Protein AF-A0A6P0WYE2-F1 (afdb_monomer)

Structure (mmCIF, N/CA/C/O backbone):
data_AF-A0A6P0WYE2-F1
#
_entry.id   AF-A0A6P0WYE2-F1
#
loop_
_atom_site.group_PDB
_atom_site.id
_atom_site.type_symbol
_atom_site.label_atom_id
_atom_site.label_alt_id
_atom_site.label_comp_id
_atom_site.label_asym_id
_atom_site.label_entity_id
_atom_site.label_seq_id
_atom_site.pdbx_PDB_ins_code
_atom_site.Cartn_x
_atom_site.Cartn_y
_atom_site.Cartn_z
_atom_site.occ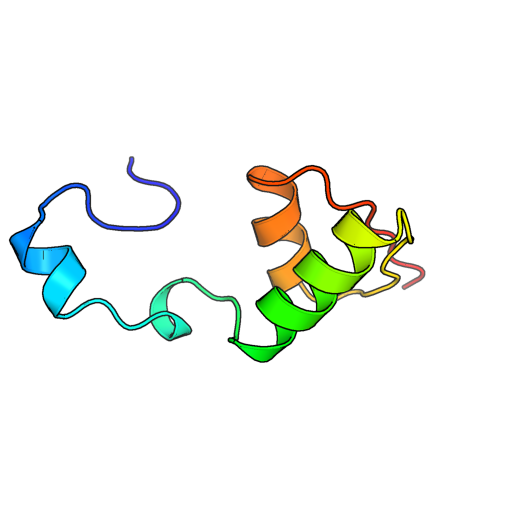upancy
_atom_site.B_iso_or_equiv
_atom_site.auth_seq_id
_atom_site.auth_comp_id
_atom_site.auth_asym_id
_atom_site.auth_atom_id
_atom_site.pdbx_PDB_model_num
ATOM 1 N N . MET A 1 1 ? 2.733 1.581 23.445 1.00 41.12 1 MET A N 1
ATOM 2 C CA . MET A 1 1 ? 2.956 2.530 22.332 1.00 41.12 1 MET A CA 1
ATOM 3 C C . MET A 1 1 ? 1.729 2.523 21.442 1.00 41.12 1 MET A C 1
ATOM 5 O O . MET A 1 1 ? 1.184 1.451 21.224 1.00 41.12 1 MET A O 1
ATOM 9 N N . ALA A 1 2 ?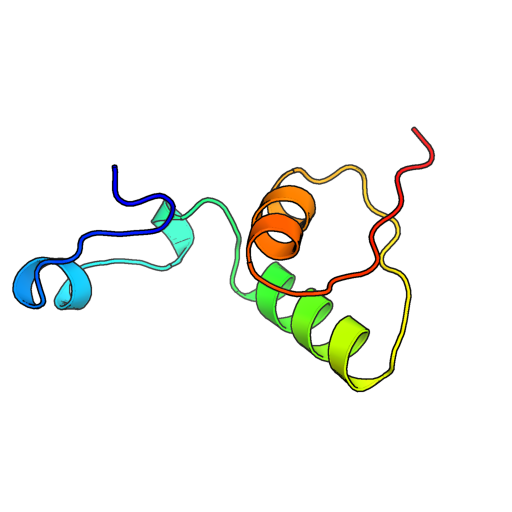 1.236 3.686 21.023 1.00 52.62 2 ALA A N 1
ATOM 10 C CA . ALA A 1 2 ? 0.161 3.764 20.040 1.00 52.62 2 ALA A CA 1
ATOM 11 C C . ALA A 1 2 ? 0.813 4.063 18.688 1.00 52.62 2 ALA A C 1
ATOM 13 O O . ALA A 1 2 ? 1.390 5.132 18.523 1.00 52.62 2 ALA A O 1
ATOM 14 N N . THR A 1 3 ? 0.827 3.074 17.795 1.00 63.88 3 THR A N 1
ATOM 15 C CA . THR A 1 3 ? 1.676 3.076 16.593 1.00 63.88 3 THR A CA 1
ATOM 16 C C . THR A 1 3 ? 1.242 4.121 15.563 1.00 63.88 3 THR A C 1
ATOM 18 O O . THR A 1 3 ? 2.090 4.684 14.888 1.00 63.88 3 THR A O 1
ATOM 21 N N . PHE A 1 4 ? -0.050 4.463 15.509 1.00 61.91 4 PHE A N 1
ATOM 22 C CA . PHE A 1 4 ? -0.609 5.366 14.494 1.00 61.91 4 PHE A CA 1
ATOM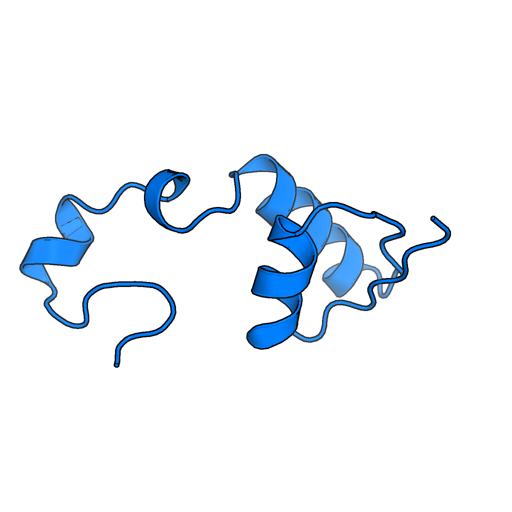 23 C C . PHE A 1 4 ? -1.643 6.344 15.070 1.00 61.91 4 PHE A C 1
ATOM 25 O O . PHE A 1 4 ? -2.630 6.669 14.433 1.00 61.91 4 PHE A O 1
ATOM 32 N N . GLY A 1 5 ? -1.478 6.803 16.311 1.00 60.38 5 GLY A N 1
ATOM 33 C CA . GLY A 1 5 ? -2.312 7.891 16.834 1.00 60.38 5 GLY A CA 1
ATOM 34 C C . GLY A 1 5 ? -2.726 7.750 18.295 1.00 60.38 5 GLY A C 1
ATOM 35 O O . GLY A 1 5 ? -2.626 6.678 18.894 1.00 60.38 5 GLY A O 1
ATOM 36 N N . PRO A 1 6 ? -3.166 8.851 18.919 1.00 58.50 6 PRO A N 1
ATOM 37 C CA . PRO A 1 6 ? -3.484 8.873 20.337 1.00 58.50 6 PRO A CA 1
ATOM 38 C C . PRO A 1 6 ? -4.778 8.100 20.642 1.00 58.50 6 PRO A C 1
ATOM 40 O O . PRO A 1 6 ? -5.811 8.328 20.023 1.00 58.50 6 PRO A O 1
ATOM 43 N N . LYS A 1 7 ? -4.748 7.230 21.665 1.00 59.31 7 LYS A N 1
ATOM 44 C CA . LYS A 1 7 ? -5.936 6.501 22.165 1.00 59.31 7 LYS A CA 1
ATOM 45 C C . LYS A 1 7 ? -6.990 7.418 22.811 1.00 59.31 7 LYS A C 1
ATOM 47 O O . LYS A 1 7 ? -8.148 7.029 22.949 1.00 59.31 7 LYS A O 1
ATOM 52 N N . ASP A 1 8 ? -6.598 8.627 23.214 1.00 61.72 8 ASP A N 1
ATOM 53 C CA . ASP A 1 8 ? -7.481 9.597 23.863 1.00 61.72 8 ASP A CA 1
ATOM 54 C C . ASP A 1 8 ? -8.395 10.290 22.839 1.00 61.72 8 ASP A C 1
ATOM 56 O O . ASP A 1 8 ? -7.929 11.036 21.974 1.00 61.72 8 ASP A O 1
ATOM 60 N N . LYS A 1 9 ? -9.717 10.134 22.997 1.00 55.03 9 LYS A N 1
ATOM 61 C CA . LYS A 1 9 ? -10.751 10.733 22.122 1.00 55.03 9 LYS A CA 1
ATOM 62 C C . LYS A 1 9 ? -10.632 12.254 21.947 1.00 55.03 9 LYS A C 1
ATOM 64 O O . LYS A 1 9 ? -10.967 12.779 20.891 1.00 55.03 9 LYS A O 1
ATOM 69 N N . ILE A 1 10 ? -10.139 12.968 22.962 1.00 56.19 10 ILE A N 1
ATOM 70 C CA . ILE A 1 10 ? -9.943 14.428 22.908 1.00 56.19 10 ILE A CA 1
ATOM 71 C C . ILE A 1 10 ? -8.794 14.794 21.955 1.00 56.19 10 ILE A C 1
ATOM 73 O O . ILE A 1 10 ? -8.870 15.805 21.263 1.00 56.19 10 ILE A O 1
ATOM 77 N N . LYS A 1 11 ? -7.753 13.955 21.871 1.00 56.06 11 LYS A N 1
ATOM 78 C CA . LYS A 1 11 ? -6.598 14.180 20.992 1.00 56.06 11 LYS A CA 1
ATOM 79 C C . LYS A 1 11 ? -6.902 13.811 19.540 1.00 56.06 11 LYS A C 1
ATOM 81 O O . LYS A 1 11 ? -6.3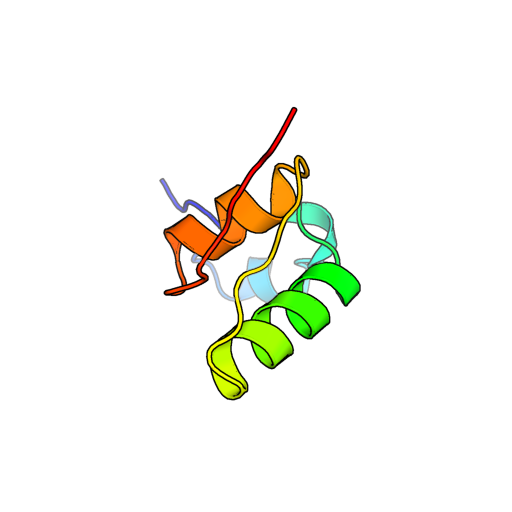89 14.482 18.657 1.00 56.06 11 LYS A O 1
ATOM 86 N N . LEU A 1 12 ? -7.784 12.832 19.303 1.00 58.69 12 LEU A N 1
ATOM 87 C CA . LEU A 1 12 ? -8.307 12.477 17.973 1.00 58.69 12 LEU A CA 1
ATOM 88 C C . LEU A 1 12 ? -9.020 13.650 17.280 1.00 58.69 12 LEU A C 1
ATOM 90 O O . LEU A 1 12 ? -8.870 13.825 16.078 1.00 58.69 12 LEU A O 1
ATOM 94 N N . ARG A 1 13 ? -9.751 14.491 18.028 1.00 56.84 13 ARG A N 1
ATOM 95 C CA . ARG A 1 13 ? -10.511 15.619 17.453 1.00 56.84 13 ARG A CA 1
ATOM 96 C C . ARG A 1 13 ? -9.628 16.698 16.813 1.00 56.84 13 ARG A C 1
ATOM 98 O O . ARG A 1 13 ? -10.084 17.389 15.912 1.00 56.84 13 ARG A O 1
ATOM 105 N N . ASN A 1 14 ? -8.384 16.830 17.270 1.00 58.47 14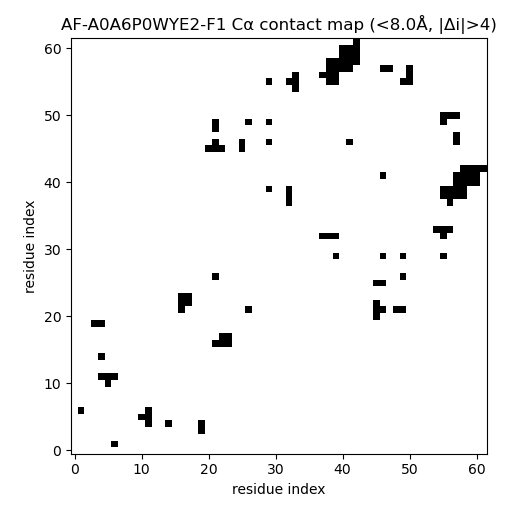 ASN A N 1
ATOM 106 C CA . ASN A 1 14 ? -7.406 17.774 16.723 1.00 58.47 14 ASN A CA 1
ATOM 107 C C . ASN A 1 14 ? -6.290 17.055 15.942 1.00 58.47 14 ASN A C 1
ATOM 109 O O . ASN A 1 14 ? -5.251 17.652 15.661 1.00 58.47 14 ASN A O 1
ATOM 113 N N . PHE A 1 15 ? -6.460 15.764 15.645 1.00 63.50 15 PHE A N 1
ATOM 114 C CA . PHE A 1 15 ? -5.444 14.961 14.981 1.00 63.50 15 PHE A CA 1
ATOM 115 C C . PHE A 1 15 ? -5.608 15.076 13.465 1.00 63.50 15 PHE A C 1
ATOM 117 O O . PHE A 1 15 ? -6.597 14.619 12.901 1.00 63.50 15 PHE A O 1
ATOM 124 N N . ASN A 1 16 ? -4.645 15.727 12.816 1.00 63.72 16 ASN A N 1
ATOM 125 C CA . ASN A 1 16 ? -4.582 15.812 11.363 1.00 63.72 16 ASN A CA 1
ATOM 126 C C . ASN A 1 16 ? -3.933 14.533 10.809 1.00 63.72 16 ASN A C 1
ATOM 128 O O . ASN A 1 16 ? -2.889 14.115 11.316 1.00 63.72 16 ASN A O 1
ATOM 132 N N . LEU A 1 17 ? -4.536 13.949 9.769 1.00 63.00 17 LEU A N 1
ATOM 133 C CA . LEU A 1 17 ? -4.029 12.774 9.051 1.00 63.00 17 LEU A CA 1
ATOM 134 C C . LEU A 1 17 ? -2.575 12.956 8.580 1.00 63.00 17 LEU A C 1
ATOM 136 O O . LEU A 1 17 ? -1.776 12.031 8.669 1.00 63.00 17 LEU A O 1
ATOM 140 N N . GLN A 1 18 ? -2.193 14.189 8.236 1.00 63.59 18 GLN A N 1
ATOM 141 C CA . GLN A 1 18 ? -0.831 14.566 7.836 1.00 63.59 18 GLN A CA 1
ATOM 142 C C . GLN A 1 18 ? 0.232 14.228 8.899 1.00 63.59 18 GLN A C 1
ATOM 144 O O . GLN A 1 18 ? 1.391 13.992 8.568 1.00 63.59 18 GLN A O 1
ATOM 149 N N . ASN A 1 19 ? -0.145 14.151 10.181 1.00 62.84 19 ASN A N 1
ATOM 150 C CA . ASN A 1 19 ? 0.786 13.838 11.267 1.00 62.84 19 ASN A CA 1
ATOM 151 C C . ASN A 1 19 ? 1.058 12.329 11.432 1.00 62.84 19 ASN A C 1
ATOM 153 O O . ASN A 1 19 ? 1.889 11.959 12.262 1.00 62.84 19 ASN A O 1
ATOM 157 N N . LEU A 1 20 ? 0.374 11.455 10.683 1.00 64.38 20 LEU A N 1
ATOM 158 C CA . LEU A 1 20 ? 0.616 10.005 10.694 1.00 64.38 20 LEU A CA 1
ATOM 159 C C . LEU A 1 20 ? 1.749 9.566 9.756 1.00 64.38 20 LEU A C 1
ATOM 161 O O . LEU A 1 20 ? 2.232 8.436 9.864 1.00 64.38 20 LEU A O 1
ATOM 165 N N . GLY A 1 21 ? 2.200 10.463 8.874 1.00 64.50 21 GLY A N 1
ATOM 166 C CA . GLY A 1 21 ? 3.164 10.168 7.814 1.00 64.50 21 GLY A CA 1
ATOM 167 C C . GLY A 1 21 ? 2.622 9.169 6.797 1.00 64.50 21 GLY A C 1
ATOM 168 O O . GLY A 1 21 ? 3.203 8.105 6.624 1.00 64.50 21 GLY A O 1
ATOM 169 N N . PHE A 1 22 ? 1.451 9.509 6.260 1.00 73.38 22 PHE A N 1
ATOM 170 C CA . PHE A 1 22 ? 0.928 9.145 4.944 1.00 73.38 22 PHE A CA 1
ATOM 171 C C . PHE A 1 22 ? -0.104 10.213 4.555 1.00 73.38 22 PHE A C 1
ATOM 173 O O . PHE A 1 22 ? -0.797 10.756 5.425 1.00 73.38 22 PHE A O 1
ATOM 180 N N . GLY A 1 23 ? -0.167 10.578 3.277 1.00 83.00 23 GLY A N 1
ATOM 181 C CA . GLY A 1 23 ? -1.094 11.575 2.754 1.00 83.00 23 GLY A CA 1
ATOM 182 C C . GLY A 1 23 ? -2.457 10.995 2.371 1.00 83.00 23 GLY A C 1
ATOM 183 O O . GLY A 1 23 ? -2.633 9.787 2.208 1.00 83.00 23 GLY A O 1
ATOM 184 N N . ASP A 1 24 ? -3.439 11.877 2.162 1.00 84.88 24 ASP A N 1
ATOM 185 C CA . ASP A 1 24 ? -4.786 11.479 1.720 1.00 84.88 24 ASP A CA 1
ATOM 186 C C . ASP A 1 24 ? -4.743 10.728 0.377 1.00 84.88 24 ASP A C 1
ATOM 188 O O . ASP A 1 24 ? -5.500 9.783 0.155 1.00 84.88 24 ASP A O 1
ATOM 192 N N . ASN A 1 25 ? -3.828 11.117 -0.514 1.00 90.19 25 ASN A N 1
ATOM 193 C CA . ASN A 1 25 ? -3.641 10.458 -1.805 1.00 90.19 25 ASN A CA 1
ATOM 194 C C . ASN A 1 25 ? -3.130 9.021 -1.646 1.00 90.19 25 ASN A C 1
ATOM 196 O O . ASN A 1 25 ? -3.615 8.132 -2.344 1.00 90.19 25 ASN A O 1
ATOM 200 N N . ASP A 1 26 ? -2.208 8.781 -0.713 1.00 91.12 26 ASP A N 1
ATOM 201 C CA . ASP A 1 26 ? -1.641 7.451 -0.469 1.00 91.12 26 ASP A CA 1
ATOM 202 C C . ASP A 1 26 ? -2.717 6.492 0.043 1.00 91.12 26 ASP A C 1
ATOM 204 O O . ASP A 1 26 ? -2.781 5.337 -0.382 1.00 91.12 26 ASP A O 1
ATOM 208 N N . LEU A 1 27 ? -3.646 6.999 0.863 1.00 91.81 27 LEU A N 1
ATOM 209 C CA . LEU A 1 27 ? -4.822 6.248 1.301 1.00 91.81 27 LEU A CA 1
ATOM 210 C C . LEU A 1 27 ? -5.742 5.884 0.132 1.00 91.81 27 LEU A C 1
ATOM 212 O O . LEU A 1 27 ? -6.180 4.738 0.038 1.00 91.81 27 LEU A O 1
ATOM 216 N N . TRP A 1 28 ? -6.021 6.821 -0.778 1.00 94.69 28 TRP A N 1
ATOM 217 C CA . TRP A 1 28 ? -6.856 6.541 -1.952 1.00 94.69 28 TRP A CA 1
ATOM 218 C C . TRP A 1 28 ? -6.211 5.536 -2.910 1.00 94.69 28 TRP A C 1
ATOM 220 O O . TRP A 1 28 ? -6.901 4.649 -3.424 1.00 94.69 28 TRP A O 1
ATOM 230 N N . ILE A 1 29 ? -4.898 5.636 -3.126 1.00 96.00 29 ILE A N 1
ATOM 231 C CA . ILE A 1 29 ? -4.137 4.684 -3.941 1.00 96.00 29 ILE A CA 1
ATOM 232 C C . ILE A 1 29 ? -4.182 3.295 -3.295 1.00 96.00 29 ILE A C 1
ATOM 234 O O . ILE A 1 29 ? -4.560 2.328 -3.959 1.00 96.00 29 ILE 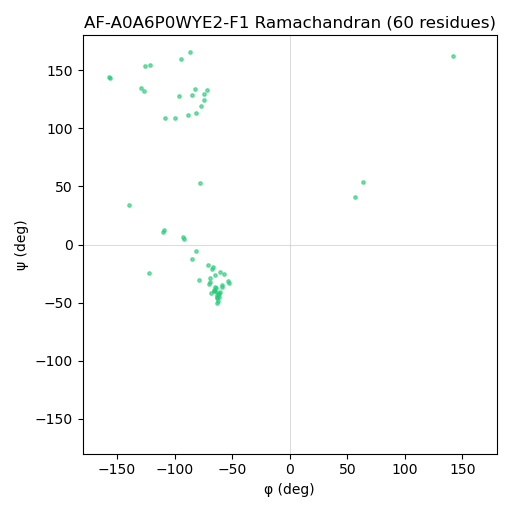A O 1
ATOM 238 N N . ALA A 1 30 ? -3.869 3.198 -1.999 1.00 96.00 30 ALA A N 1
ATOM 239 C CA . ALA A 1 30 ? -3.871 1.932 -1.272 1.00 96.00 30 ALA A CA 1
ATOM 240 C C . ALA A 1 30 ? -5.265 1.287 -1.243 1.00 96.00 30 ALA A C 1
ATOM 242 O O . ALA A 1 30 ? -5.394 0.099 -1.533 1.00 96.00 30 ALA A O 1
ATOM 243 N N . ALA A 1 31 ? -6.318 2.063 -0.970 1.00 96.38 31 ALA A N 1
ATOM 244 C CA . ALA A 1 31 ? -7.693 1.568 -0.960 1.00 96.38 31 ALA A CA 1
ATOM 245 C C . ALA A 1 31 ? -8.117 1.027 -2.333 1.00 96.38 31 ALA A C 1
ATOM 247 O O . ALA A 1 31 ? -8.724 -0.040 -2.424 1.00 96.38 31 ALA A O 1
ATOM 248 N N . THR A 1 32 ? -7.756 1.733 -3.407 1.00 98.06 32 THR A N 1
ATOM 249 C CA . THR A 1 32 ? -8.024 1.287 -4.780 1.00 98.06 32 THR A CA 1
ATOM 250 C C . THR A 1 32 ? -7.284 -0.014 -5.084 1.00 98.06 32 THR A C 1
ATOM 252 O O . THR A 1 32 ? -7.882 -0.953 -5.608 1.00 98.06 32 THR A O 1
ATOM 255 N N . ALA A 1 33 ? -6.001 -0.103 -4.723 1.00 98.31 33 ALA A N 1
ATOM 256 C CA . ALA A 1 33 ? -5.202 -1.300 -4.950 1.00 98.31 33 ALA A CA 1
ATOM 257 C C . ALA A 1 33 ? -5.744 -2.513 -4.184 1.00 98.31 33 ALA A C 1
ATOM 259 O O . ALA A 1 33 ? -5.885 -3.580 -4.772 1.00 98.31 33 ALA A O 1
ATOM 260 N N . ILE A 1 34 ? -6.124 -2.343 -2.914 1.00 97.69 34 ILE A N 1
ATOM 261 C CA . ILE A 1 34 ? -6.729 -3.409 -2.104 1.00 97.69 34 ILE A CA 1
ATOM 262 C C . ILE A 1 34 ? -8.053 -3.867 -2.722 1.00 97.69 34 ILE A C 1
ATOM 264 O O . ILE A 1 34 ? -8.254 -5.062 -2.925 1.00 97.69 34 ILE A O 1
ATOM 268 N N . TYR A 1 35 ? -8.942 -2.932 -3.073 1.00 98.12 35 TYR A N 1
ATOM 269 C CA . TYR A 1 35 ? -10.264 -3.260 -3.614 1.00 98.12 35 TYR A CA 1
ATOM 270 C C . TYR A 1 35 ? -10.190 -4.050 -4.928 1.00 98.12 35 TYR A C 1
ATOM 272 O O . TYR A 1 35 ? -10.944 -5.001 -5.127 1.00 98.12 35 TYR A O 1
ATOM 280 N N . TYR A 1 36 ? -9.271 -3.674 -5.818 1.00 98.38 36 TYR A N 1
ATOM 281 C CA . TYR A 1 36 ? -9.071 -4.346 -7.105 1.00 98.38 36 TYR A CA 1
ATOM 282 C C . TYR A 1 36 ? -8.002 -5.445 -7.068 1.00 98.38 36 TYR A C 1
ATOM 284 O O . TYR A 1 36 ? -7.675 -6.009 -8.111 1.00 98.38 36 TYR A O 1
ATOM 292 N N . ASN A 1 37 ? -7.476 -5.768 -5.885 1.00 97.56 37 ASN A N 1
ATOM 293 C CA . ASN A 1 37 ? -6.480 -6.814 -5.677 1.00 97.56 37 ASN A CA 1
ATOM 294 C C . ASN A 1 37 ? -5.198 -6.621 -6.524 1.00 97.56 37 ASN A C 1
ATOM 296 O O . ASN A 1 37 ? -4.655 -7.572 -7.092 1.00 97.56 37 ASN A O 1
ATOM 300 N N . LEU A 1 38 ? -4.743 -5.368 -6.624 1.00 98.31 38 LEU A N 1
ATOM 301 C CA . LEU A 1 38 ? -3.574 -4.918 -7.382 1.00 98.31 38 LEU A CA 1
ATOM 302 C C . LEU A 1 38 ? -2.318 -4.854 -6.502 1.00 98.31 38 LEU A C 1
ATOM 304 O O . LEU A 1 38 ? -2.394 -4.732 -5.282 1.00 98.31 38 LEU A O 1
ATOM 308 N N . THR A 1 39 ? -1.152 -4.870 -7.149 1.00 98.06 39 THR A N 1
ATOM 309 C CA . THR A 1 39 ? 0.144 -4.604 -6.508 1.00 98.06 39 THR A CA 1
ATOM 310 C C . THR A 1 39 ? 0.534 -3.145 -6.710 1.00 98.06 39 THR A C 1
ATOM 312 O O . THR A 1 39 ? 0.549 -2.658 -7.842 1.00 98.06 39 THR A O 1
ATOM 315 N N . VAL A 1 40 ? 0.858 -2.448 -5.623 1.00 97.62 40 VAL A N 1
ATOM 316 C CA . VAL A 1 40 ? 1.489 -1.126 -5.681 1.00 97.62 40 VAL A CA 1
ATOM 317 C C . VAL A 1 40 ? 2.992 -1.333 -5.819 1.00 97.62 40 VAL A C 1
ATOM 319 O O . VAL A 1 40 ? 3.586 -2.068 -5.039 1.00 97.62 40 VAL A O 1
ATOM 322 N N . VAL A 1 41 ? 3.618 -0.683 -6.797 1.00 97.19 41 VAL A N 1
ATOM 323 C CA . VAL A 1 41 ? 5.081 -0.649 -6.923 1.00 97.19 41 VAL A CA 1
ATOM 324 C C . VAL A 1 41 ? 5.536 0.757 -6.557 1.00 97.19 41 VAL A C 1
ATOM 326 O O . VAL A 1 41 ? 5.259 1.705 -7.290 1.00 97.19 41 VAL A O 1
ATOM 329 N N . SER A 1 42 ? 6.175 0.911 -5.400 1.00 95.44 42 SER A N 1
ATOM 330 C CA . SER A 1 42 ? 6.643 2.204 -4.898 1.00 95.44 42 SER A CA 1
ATOM 331 C C . SER A 1 42 ? 7.782 2.030 -3.893 1.00 95.44 42 SER A C 1
ATOM 333 O O . SER A 1 42 ? 7.773 1.105 -3.085 1.00 95.44 42 SER A O 1
ATOM 335 N N . ALA A 1 43 ? 8.737 2.961 -3.912 1.00 94.50 43 ALA A N 1
ATOM 336 C CA . ALA A 1 43 ? 9.785 3.080 -2.896 1.00 94.50 43 ALA A CA 1
ATOM 337 C C . ALA A 1 43 ? 9.393 4.038 -1.750 1.00 94.50 43 ALA A C 1
ATOM 339 O O . ALA A 1 43 ? 10.217 4.344 -0.889 1.00 94.50 43 ALA A O 1
ATOM 340 N N . ASP A 1 44 ? 8.157 4.549 -1.752 1.00 91.75 44 ASP A N 1
ATOM 341 C CA . ASP A 1 44 ? 7.667 5.456 -0.717 1.00 91.75 44 ASP A CA 1
ATOM 342 C C . ASP A 1 44 ? 7.378 4.705 0.596 1.00 91.75 44 ASP A C 1
ATOM 344 O O . ASP A 1 44 ? 6.674 3.689 0.630 1.00 91.75 44 ASP A O 1
ATOM 348 N N . ASN A 1 45 ? 7.914 5.234 1.696 1.00 90.25 45 ASN A N 1
ATOM 349 C CA . ASN A 1 45 ? 7.770 4.668 3.034 1.00 90.25 45 ASN A CA 1
ATOM 350 C C . ASN A 1 45 ? 6.326 4.745 3.551 1.00 90.25 45 ASN A C 1
ATOM 352 O O . ASN A 1 45 ? 5.955 3.985 4.451 1.00 90.25 45 ASN A O 1
ATOM 356 N N . ASP A 1 46 ? 5.504 5.632 2.994 1.00 90.38 46 ASP A N 1
ATOM 357 C CA . ASP A 1 46 ? 4.117 5.808 3.414 1.00 90.38 46 ASP A CA 1
ATOM 358 C C . ASP A 1 46 ? 3.288 4.545 3.103 1.00 90.38 46 ASP A C 1
ATOM 360 O O . ASP A 1 46 ? 2.540 4.060 3.959 1.00 90.38 46 ASP A O 1
ATOM 364 N N . PHE A 1 47 ? 3.522 3.891 1.957 1.00 92.94 47 PHE A N 1
ATOM 365 C CA . PHE A 1 47 ? 2.883 2.606 1.639 1.00 92.94 47 PHE A CA 1
ATOM 366 C C . PHE A 1 47 ? 3.378 1.457 2.520 1.00 92.94 47 PHE A C 1
ATOM 368 O O . PHE A 1 47 ? 2.594 0.567 2.856 1.00 92.94 47 PHE A O 1
ATOM 375 N N . GLN A 1 48 ? 4.644 1.480 2.953 1.00 92.06 48 GLN A N 1
ATOM 376 C CA . GLN A 1 48 ? 5.153 0.489 3.909 1.00 92.06 48 GLN A CA 1
ATOM 377 C C . GLN A 1 48 ? 4.434 0.599 5.257 1.00 92.06 48 GLN A C 1
ATOM 379 O O . GLN A 1 48 ? 4.147 -0.414 5.890 1.00 92.06 48 GLN A O 1
ATOM 384 N N . ARG A 1 49 ? 4.105 1.819 5.70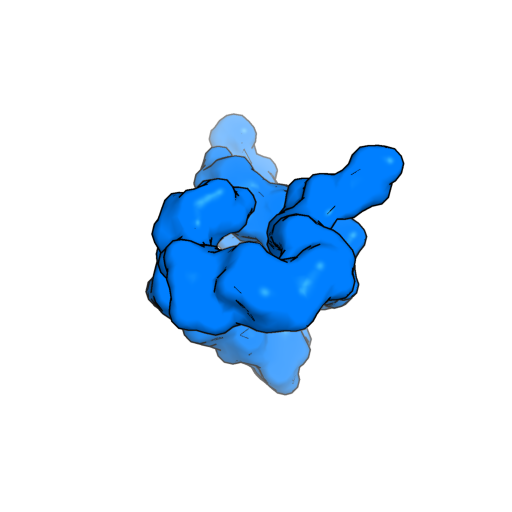0 1.00 89.62 49 ARG A N 1
ATOM 385 C CA . ARG A 1 49 ? 3.324 2.038 6.927 1.00 89.62 49 ARG A CA 1
ATOM 386 C C . ARG A 1 49 ? 1.888 1.557 6.780 1.00 89.62 49 ARG A C 1
ATOM 388 O O . ARG A 1 49 ? 1.379 0.920 7.696 1.00 89.62 49 ARG A O 1
ATOM 395 N N . ILE A 1 50 ? 1.258 1.807 5.634 1.00 91.38 50 ILE A N 1
ATOM 396 C CA . ILE A 1 50 ? -0.091 1.300 5.347 1.00 91.38 50 ILE A CA 1
ATOM 397 C C . ILE A 1 50 ? -0.097 -0.239 5.344 1.00 91.38 50 ILE A C 1
ATOM 399 O O . ILE A 1 50 ? -0.970 -0.848 5.959 1.00 91.38 50 ILE A O 1
ATOM 403 N N . GLN A 1 51 ? 0.920 -0.880 4.756 1.00 92.62 51 GLN A N 1
ATOM 404 C CA . GLN A 1 51 ? 1.069 -2.341 4.753 1.00 92.62 51 GLN A CA 1
ATOM 405 C C . GLN A 1 51 ? 1.186 -2.952 6.167 1.00 92.62 51 GLN A C 1
ATOM 407 O O . GLN A 1 51 ? 0.861 -4.120 6.367 1.00 92.62 51 GLN A O 1
ATOM 412 N N . GLN A 1 52 ? 1.612 -2.184 7.178 1.00 90.06 52 GLN A N 1
ATOM 413 C CA . GLN A 1 52 ? 1.664 -2.672 8.566 1.00 90.06 52 GLN A CA 1
ATOM 414 C C . GLN A 1 52 ? 0.275 -2.855 9.197 1.00 90.06 52 GLN A C 1
ATOM 416 O O . GLN A 1 52 ? 0.171 -3.518 10.231 1.00 90.06 52 GLN A O 1
ATOM 421 N N . VAL A 1 53 ? -0.772 -2.254 8.624 1.00 89.75 53 VAL A N 1
ATOM 422 C CA . VAL A 1 53 ? -2.137 -2.265 9.179 1.00 89.75 53 VAL A CA 1
ATOM 423 C C . VAL A 1 53 ? -3.184 -2.840 8.228 1.00 89.75 53 VAL A C 1
ATOM 425 O O . VAL A 1 53 ? -4.188 -3.361 8.704 1.00 89.75 53 VAL A O 1
ATOM 428 N N . GLU A 1 54 ? -2.941 -2.798 6.920 1.00 93.38 54 GLU A N 1
ATOM 429 C CA . GLU A 1 54 ? -3.833 -3.305 5.875 1.00 93.38 54 GLU A CA 1
ATOM 430 C C . GLU A 1 54 ? -3.094 -4.296 4.959 1.00 93.38 54 GLU A C 1
ATOM 432 O O . GLU A 1 54 ? -1.876 -4.187 4.791 1.00 93.38 54 GLU A O 1
ATOM 437 N N . PRO A 1 55 ? -3.794 -5.248 4.313 1.00 94.50 55 PRO A N 1
ATOM 438 C CA . PRO A 1 55 ? -3.189 -6.262 3.449 1.00 94.50 55 PRO A CA 1
ATOM 439 C C . PRO A 1 55 ? -2.823 -5.701 2.060 1.00 94.50 55 PRO A C 1
ATOM 441 O O . PRO A 1 55 ? -3.216 -6.242 1.027 1.00 94.50 55 PRO A O 1
ATOM 444 N N . LEU A 1 56 ? -2.076 -4.597 2.023 1.00 96.56 56 LEU A N 1
ATOM 445 C CA . LEU A 1 56 ? -1.577 -3.986 0.796 1.00 96.56 56 LEU A CA 1
ATOM 446 C C . LEU A 1 56 ? -0.414 -4.810 0.222 1.00 96.56 56 LEU A C 1
ATOM 448 O O . LEU A 1 56 ? 0.603 -5.025 0.888 1.00 96.56 56 LEU A O 1
ATOM 452 N N . VAL A 1 57 ? -0.531 -5.228 -1.040 1.00 97.81 57 VAL A N 1
ATOM 453 C CA . VAL A 1 57 ? 0.578 -5.850 -1.777 1.00 97.81 57 VAL A CA 1
ATOM 454 C C . VAL A 1 57 ? 1.475 -4.738 -2.319 1.00 97.81 57 VAL A C 1
ATOM 456 O O . VAL A 1 57 ? 1.047 -3.956 -3.168 1.00 97.81 57 VAL A O 1
ATOM 459 N N . LEU A 1 58 ? 2.700 -4.653 -1.798 1.00 97.12 58 LEU A N 1
ATOM 460 C CA . LEU A 1 58 ? 3.667 -3.602 -2.110 1.00 97.12 58 LEU A CA 1
ATOM 461 C C . LEU A 1 58 ? 4.991 -4.217 -2.566 1.00 97.12 58 LEU A C 1
ATOM 463 O O . LEU A 1 58 ? 5.538 -5.086 -1.887 1.00 97.12 58 LEU A O 1
ATOM 467 N N . GLU A 1 59 ? 5.524 -3.709 -3.670 1.00 97.44 59 GLU A N 1
ATOM 468 C CA . GLU A 1 59 ? 6.868 -4.001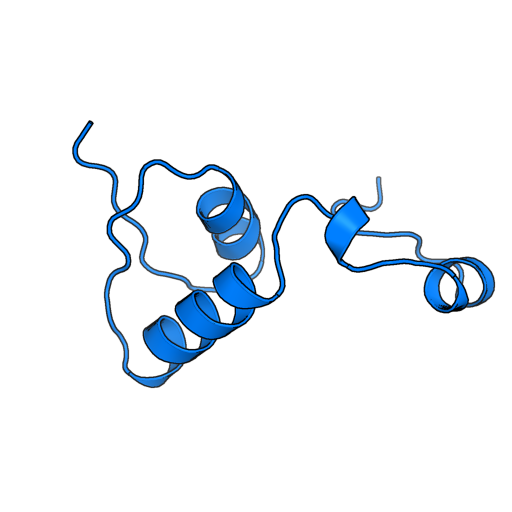 -4.164 1.00 97.44 59 GLU A CA 1
ATOM 469 C C . GLU A 1 59 ? 7.697 -2.715 -4.286 1.00 97.44 59 GLU A C 1
ATOM 471 O O . GLU A 1 59 ? 7.157 -1.630 -4.500 1.00 97.44 59 GLU A O 1
ATOM 476 N N . SER A 1 60 ? 9.023 -2.849 -4.214 1.00 95.62 60 SER A N 1
ATOM 477 C CA . SER A 1 60 ? 9.989 -1.813 -4.602 1.00 95.62 60 SER A CA 1
ATOM 478 C C . SER A 1 60 ? 11.010 -2.428 -5.554 1.00 95.62 60 SER A C 1
ATOM 480 O O . SER A 1 60 ? 11.504 -3.526 -5.296 1.00 95.62 60 SER A O 1
ATOM 482 N N . TRP A 1 61 ? 11.326 -1.733 -6.649 1.00 94.56 61 TRP A N 1
ATOM 483 C CA . TRP A 1 61 ? 12.307 -2.177 -7.657 1.00 94.56 61 TRP A CA 1
ATOM 484 C C . TRP A 1 61 ? 13.591 -1.336 -7.666 1.00 94.56 61 TRP A C 1
ATOM 486 O O . TRP A 1 61 ? 14.400 -1.447 -8.588 1.00 94.56 61 TRP A O 1
ATOM 496 N N . VAL A 1 62 ? 13.758 -0.480 -6.659 1.00 87.06 62 VAL A N 1
ATOM 497 C CA . VAL A 1 62 ? 14.944 0.353 -6.427 1.00 87.06 62 VAL A CA 1
ATOM 498 C C . VAL A 1 62 ? 15.593 -0.069 -5.120 1.00 87.06 62 VAL A C 1
ATOM 500 O O . VAL A 1 62 ? 14.827 -0.406 -4.184 1.00 87.06 62 VAL A O 1
#

Foldseek 3Di:
DPLQDDPDPVRVVVDDNVVRQADPVLVVVQVVCVVVVHEAEDPRCNVVSVVVPDVHHYHYPD

Sequence (62 aa):
MATFGPKDKIKLRNFNLQNLGFGDNDLWIAATAIYYNLTVVSADNDFQRIQQVEPLVLESWV

Secondary structure (DSSP, 8-state):
--TTS-SSHHHHTT--GGGGS--HHHHHHHHHHHHTTPEEE---HHHHHHHTTS--EEE---

Mean predicted aligned error: 7.62 Å

Solvent-accessible surface area (backbone atoms only — not comparable to full-atom values): 3981 Å² total; per-residue (Å²): 136,67,93,83,56,69,89,48,73,76,54,50,77,75,56,57,64,70,78,68,62,43,51,76,64,56,52,54,52,50,53,52,27,50,76,70,73,40,72,46,76,52,86,56,67,39,60,57,56,47,40,75,79,42,93,55,49,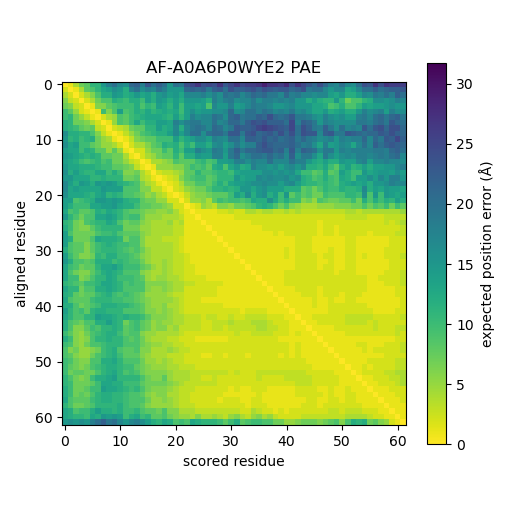75,43,59,97,122

Radius of gyration: 13.02 Å; Cα contacts (8 Å, |Δi|>4): 62; chains: 1; bounding box: 26×25×32 Å

Nearest PDB structures (foldseek):
  6a7v-assembly1_E  TM=9.391E-01  e=2.786E-01  Mycobacterium tuberculosis H37Rv
  4chg-assembly3_E  TM=8.265E-01  e=4.221E-01  Mycobacterium tuberculosis H37Rv
  7e8o-assembly2_C  TM=6.543E-01  e=8.432E-01  Planctomycetes bacterium GWF2_40_8
  5f4h-assembly1_B  TM=7.963E-01  e=7.205E+00  Saccharolobus islandicus L.S.2.15
  6q1c-assembly1_A  TM=5.187E-01  e=8.867E+00  Yersinia pestis

pLDDT: mean 81.9, std 16.92, range [41.12, 98.38]